Protein AF-A0A941QPV0-F1 (afdb_monomer)

Radius of gyration: 14.88 Å; Cα contacts (8 Å, |Δi|>4): 52; chains: 1; bounding box: 22×29×46 Å

Solvent-accessible surface area (backbone atoms only — not comparable to full-atom values): 4321 Å² total; per-residue (Å²): 87,84,38,76,45,82,42,52,45,65,62,48,36,73,73,71,32,67,94,51,91,62,78,83,68,63,62,66,63,50,49,48,68,75,38,71,79,45,47,75,77,46,79,46,79,47,66,83,87,76,80,76,54,92,91,50,93,67,87,78,80,77,87,125

Foldseek 3Di:
DEDEAEEEPVCCCVVPVPPHPPPPDDPVVVVCVVCVVYDYPYYDYDYDDDDDDPVDPDDPPDPD

Sequence (64 aa):
MRTYVYIDDFTLYYGALKGTDYKWLDLSALMSNLLPRNNIIRVELFTARIKPRPSCSRRITVLD

Mean predicted aligned error: 7.59 Å

Nearest PDB structures (foldseek):
  7yla-assembly1_6  TM=4.775E-01  e=2.537E+00  Escherichia coli
  4kiw-assembly2_Q  TM=4.373E-01  e=6.697E+00  Mycobacterium tuberculosis

pLDDT: mean 84.45, std 14.82, range [43.88, 97.56]

Structure (mmCIF, N/CA/C/O backbone):
data_AF-A0A941QPV0-F1
#
_entry.id   AF-A0A941QPV0-F1
#
loop_
_atom_site.group_PDB
_atom_site.id
_atom_site.type_symbol
_atom_site.label_atom_id
_atom_site.label_alt_id
_atom_site.label_comp_id
_atom_site.label_asym_id
_atom_site.label_entity_id
_atom_site.label_seq_id
_atom_site.pdbx_PDB_ins_code
_atom_site.Cartn_x
_atom_site.Cartn_y
_atom_site.Cartn_z
_atom_site.occupancy
_atom_site.B_iso_or_equiv
_atom_site.auth_seq_id
_atom_site.auth_comp_id
_atom_site.auth_asym_id
_atom_site.auth_atom_id
_atom_site.pdbx_PDB_model_num
ATOM 1 N N . MET A 1 1 ? -5.203 3.603 18.110 1.00 92.19 1 MET A N 1
ATOM 2 C CA . MET A 1 1 ? -3.915 4.270 17.789 1.00 92.19 1 MET A CA 1
ATOM 3 C C . MET A 1 1 ? -4.060 5.006 16.463 1.00 92.19 1 MET A C 1
ATOM 5 O O . MET A 1 1 ? -4.673 4.436 15.568 1.00 92.19 1 MET A O 1
ATOM 9 N N . ARG A 1 2 ? -3.570 6.248 16.336 1.00 96.62 2 ARG A N 1
ATOM 10 C CA . ARG A 1 2 ? -3.564 6.971 15.048 1.00 96.62 2 ARG A CA 1
ATOM 11 C C . ARG A 1 2 ? -2.475 6.385 14.149 1.00 96.62 2 ARG A C 1
ATOM 13 O O . ARG A 1 2 ? -1.373 6.145 14.635 1.00 96.62 2 ARG A O 1
ATOM 20 N N . THR A 1 3 ? -2.769 6.135 12.877 1.00 97.12 3 THR A N 1
ATOM 21 C CA . THR A 1 3 ? -1.846 5.425 11.977 1.00 97.12 3 THR A CA 1
ATOM 22 C C . THR A 1 3 ? -1.800 6.067 10.599 1.00 97.12 3 THR A C 1
ATOM 24 O O . THR A 1 3 ? -2.834 6.408 10.029 1.00 97.12 3 THR A O 1
ATOM 27 N N . TYR A 1 4 ? -0.585 6.216 10.082 1.00 96.94 4 TYR A N 1
ATOM 28 C CA . TYR A 1 4 ? -0.294 6.617 8.712 1.00 96.94 4 TYR A CA 1
ATOM 29 C C . TYR A 1 4 ? 0.235 5.384 7.991 1.00 96.94 4 TYR A C 1
ATOM 31 O O . TYR A 1 4 ? 1.087 4.679 8.535 1.00 96.94 4 TYR A O 1
ATOM 39 N N . VAL A 1 5 ? -0.301 5.101 6.810 1.00 95.75 5 VAL A N 1
ATOM 40 C CA . VAL A 1 5 ? 0.062 3.922 6.028 1.00 95.75 5 VAL A CA 1
ATOM 41 C C . VAL A 1 5 ? 0.814 4.371 4.784 1.00 95.75 5 VAL A C 1
ATOM 43 O O . VAL A 1 5 ? 0.285 5.138 3.983 1.00 95.75 5 VAL A O 1
ATOM 46 N N . TYR A 1 6 ? 2.033 3.865 4.636 1.00 94.88 6 TYR A N 1
ATOM 47 C CA . TYR A 1 6 ? 2.912 4.099 3.495 1.00 94.88 6 TYR A CA 1
ATOM 48 C C . TYR A 1 6 ? 3.025 2.790 2.716 1.00 94.88 6 TYR A C 1
ATOM 50 O O . TYR A 1 6 ? 3.381 1.763 3.296 1.00 94.88 6 TYR A O 1
ATOM 58 N N . ILE A 1 7 ? 2.683 2.809 1.429 1.00 93.12 7 ILE A N 1
ATOM 59 C CA . ILE A 1 7 ? 2.614 1.607 0.591 1.00 93.12 7 ILE A CA 1
ATOM 60 C C . ILE A 1 7 ? 3.561 1.772 -0.591 1.00 93.12 7 ILE A C 1
ATOM 62 O O . ILE A 1 7 ? 3.442 2.738 -1.336 1.00 93.12 7 ILE A O 1
ATOM 66 N N . ASP A 1 8 ? 4.460 0.812 -0.787 1.00 91.69 8 ASP A N 1
ATOM 67 C CA . ASP A 1 8 ? 5.273 0.713 -2.001 1.00 91.69 8 ASP A CA 1
ATOM 68 C C . ASP A 1 8 ? 4.512 -0.075 -3.081 1.00 91.69 8 ASP A C 1
ATOM 70 O O . ASP A 1 8 ? 4.152 -1.238 -2.869 1.00 91.69 8 ASP A O 1
ATOM 74 N N . ASP A 1 9 ? 4.260 0.564 -4.229 1.00 89.38 9 ASP A N 1
ATOM 75 C CA . ASP A 1 9 ? 3.533 -0.007 -5.376 1.00 89.38 9 ASP A CA 1
ATOM 76 C C . ASP A 1 9 ? 4.166 -1.323 -5.828 1.00 89.38 9 ASP A C 1
ATOM 78 O O . ASP A 1 9 ? 3.486 -2.345 -5.900 1.00 89.38 9 ASP A O 1
ATOM 82 N N . PHE A 1 10 ? 5.480 -1.341 -6.064 1.00 89.44 10 PHE A N 1
ATOM 83 C CA . PHE A 1 10 ? 6.133 -2.532 -6.599 1.00 89.44 10 PHE A CA 1
ATOM 84 C C . PHE A 1 10 ? 6.050 -3.708 -5.635 1.00 89.44 10 PHE A C 1
ATOM 86 O O . PHE A 1 10 ? 5.747 -4.825 -6.056 1.00 89.44 10 PHE A O 1
ATOM 93 N N . THR A 1 11 ? 6.274 -3.470 -4.347 1.00 91.38 11 THR A N 1
ATOM 94 C CA . THR A 1 11 ? 6.169 -4.504 -3.318 1.00 91.38 11 THR A CA 1
ATOM 95 C C . THR A 1 11 ? 4.747 -5.056 -3.248 1.00 91.38 11 THR A C 1
ATOM 97 O O . THR A 1 11 ? 4.567 -6.275 -3.239 1.00 91.38 11 THR A O 1
ATOM 100 N N . LEU A 1 12 ? 3.730 -4.189 -3.274 1.00 91.44 12 LEU A N 1
ATOM 101 C CA . LEU A 1 12 ? 2.330 -4.610 -3.303 1.00 91.44 12 LEU A CA 1
ATOM 102 C C . LEU A 1 12 ? 2.002 -5.391 -4.584 1.00 91.44 12 LEU A C 1
ATOM 104 O O . LEU A 1 12 ? 1.379 -6.455 -4.530 1.00 91.44 12 LEU A O 1
ATOM 108 N N . TYR A 1 13 ? 2.441 -4.889 -5.737 1.00 91.31 13 TYR A N 1
ATOM 109 C CA . TYR A 1 13 ? 2.168 -5.497 -7.026 1.00 91.31 13 TYR A CA 1
ATOM 110 C C . TYR A 1 13 ? 2.787 -6.887 -7.116 1.00 91.31 13 TYR A C 1
ATOM 112 O O . TYR A 1 13 ? 2.079 -7.858 -7.366 1.00 91.31 13 TYR A O 1
ATOM 120 N N . TYR A 1 14 ? 4.091 -7.015 -6.875 1.00 92.19 14 TYR A N 1
ATOM 121 C CA . TYR A 1 14 ? 4.776 -8.301 -6.971 1.00 92.19 14 TYR A CA 1
ATOM 122 C C . TYR A 1 14 ? 4.395 -9.269 -5.848 1.00 92.19 14 TYR A C 1
ATOM 124 O O . TYR A 1 14 ? 4.414 -10.475 -6.086 1.00 92.19 14 TYR A O 1
ATOM 132 N N . GLY A 1 15 ? 4.046 -8.766 -4.660 1.00 92.00 15 GLY A N 1
ATOM 133 C CA . GLY A 1 15 ? 3.693 -9.590 -3.506 1.00 92.00 15 GLY A CA 1
ATOM 134 C C . GLY A 1 15 ? 2.249 -10.096 -3.496 1.00 92.00 15 GLY A C 1
ATOM 135 O O . GLY A 1 15 ? 2.008 -11.186 -2.986 1.00 92.00 15 GLY A O 1
ATOM 136 N N . ALA A 1 16 ? 1.295 -9.334 -4.044 1.00 90.31 16 ALA A N 1
ATOM 137 C CA . ALA A 1 16 ? -0.131 -9.648 -3.899 1.00 90.31 16 ALA A CA 1
ATOM 138 C C . ALA A 1 16 ? -0.970 -9.510 -5.179 1.00 90.31 16 ALA A C 1
ATOM 140 O O . ALA A 1 16 ? -1.954 -10.231 -5.325 1.00 90.31 16 ALA A O 1
ATOM 141 N N . LEU A 1 17 ? -0.626 -8.604 -6.102 1.00 91.56 17 LEU A N 1
ATOM 142 C CA . LEU A 1 17 ? -1.493 -8.310 -7.258 1.00 91.56 17 LEU A CA 1
ATOM 143 C C . LEU A 1 17 ? -1.073 -9.033 -8.543 1.00 91.56 17 LEU A C 1
ATOM 145 O O . LEU A 1 17 ? -1.905 -9.288 -9.418 1.00 91.56 17 LEU A O 1
ATOM 149 N N . LYS A 1 18 ? 0.212 -9.361 -8.693 1.00 93.25 18 LYS A N 1
ATOM 150 C CA . LYS A 1 18 ? 0.770 -9.946 -9.912 1.00 93.25 18 LYS A CA 1
ATOM 151 C C . LYS A 1 18 ? 0.140 -11.309 -10.188 1.00 93.25 18 LYS A C 1
ATOM 153 O O . LYS A 1 18 ? 0.253 -12.232 -9.392 1.00 93.25 18 LYS A O 1
ATOM 158 N N . GLY A 1 19 ? -0.462 -11.439 -11.369 1.00 92.19 19 GLY A N 1
ATOM 159 C CA . GLY A 1 19 ? -1.138 -12.666 -11.801 1.00 92.19 19 GLY A CA 1
ATOM 160 C C . GLY A 1 19 ? -2.589 -12.776 -11.332 1.00 92.19 19 GLY A C 1
ATOM 161 O O . GLY A 1 19 ? -3.238 -13.769 -11.639 1.00 92.19 19 GLY A O 1
ATOM 162 N N . THR A 1 20 ? -3.104 -11.761 -10.637 1.00 91.00 20 THR A N 1
ATOM 163 C CA . THR A 1 20 ? -4.523 -11.650 -10.294 1.00 91.00 20 THR A CA 1
ATOM 164 C C . THR A 1 20 ? -5.239 -10.700 -11.254 1.00 91.00 20 THR A C 1
ATOM 166 O O . THR A 1 20 ? -4.629 -9.790 -11.829 1.00 91.00 20 THR A O 1
ATOM 169 N N . ASP A 1 21 ? -6.553 -10.868 -11.383 1.00 88.88 21 ASP A N 1
ATOM 170 C CA . ASP A 1 21 ? -7.399 -9.928 -12.126 1.00 88.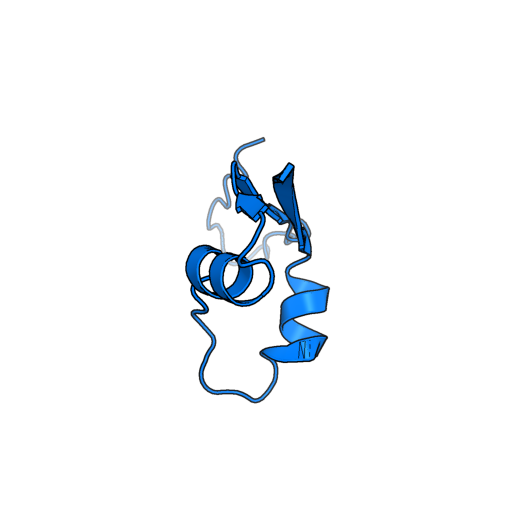88 21 ASP A CA 1
ATOM 171 C C . ASP A 1 21 ? -7.729 -8.659 -11.313 1.00 88.88 21 ASP A C 1
ATOM 173 O O . ASP A 1 21 ? -8.231 -7.670 -11.851 1.0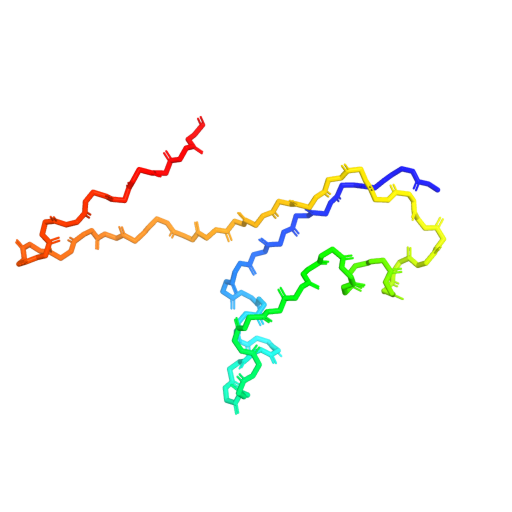0 88.88 21 ASP A O 1
ATOM 177 N N . TYR A 1 22 ? -7.379 -8.635 -10.023 1.00 80.00 22 TYR A N 1
ATOM 178 C CA . TYR A 1 22 ? -7.697 -7.562 -9.080 1.00 80.00 22 TYR A CA 1
ATOM 179 C C . TYR A 1 22 ? -6.651 -6.440 -9.101 1.00 80.00 22 TYR A C 1
ATOM 181 O O . TYR A 1 22 ? -5.981 -6.161 -8.112 1.00 80.00 22 TYR A O 1
ATOM 189 N N . LYS A 1 23 ? -6.501 -5.767 -10.246 1.00 77.50 23 LYS A N 1
ATOM 190 C CA . LYS A 1 23 ? -5.506 -4.686 -10.420 1.00 77.50 23 LYS A CA 1
ATOM 191 C C . LYS A 1 23 ? -5.892 -3.372 -9.737 1.00 77.50 23 LYS A C 1
ATOM 193 O O . LYS A 1 23 ? -5.029 -2.540 -9.480 1.00 77.50 23 LYS A O 1
ATOM 198 N N . TRP A 1 24 ? -7.180 -3.191 -9.453 1.00 82.88 24 TRP A N 1
ATOM 199 C CA . TRP A 1 24 ? -7.731 -2.004 -8.806 1.00 82.88 24 TRP A CA 1
ATOM 200 C C . TRP A 1 24 ? -8.162 -2.371 -7.388 1.00 82.88 24 TRP A C 1
ATOM 202 O O . TRP A 1 24 ? -9.303 -2.760 -7.151 1.00 82.88 24 TRP A O 1
ATOM 212 N N . LEU A 1 25 ? -7.206 -2.319 -6.464 1.00 87.81 25 LEU A N 1
ATOM 213 C CA . LEU A 1 25 ? -7.399 -2.644 -5.056 1.00 87.81 25 LEU A CA 1
ATOM 214 C C . LEU A 1 25 ? -7.745 -1.377 -4.261 1.00 87.81 25 LEU A C 1
ATOM 216 O O . LEU A 1 25 ? -7.013 -0.389 -4.320 1.00 87.81 25 LEU A O 1
ATOM 220 N N . ASP A 1 26 ? -8.821 -1.419 -3.476 1.00 91.12 26 ASP A N 1
ATOM 221 C CA . ASP A 1 26 ? -9.121 -0.367 -2.502 1.00 91.12 26 ASP A CA 1
ATOM 222 C C . ASP A 1 26 ? -8.207 -0.513 -1.276 1.00 91.12 26 ASP A C 1
ATOM 224 O O . ASP A 1 26 ? -8.417 -1.350 -0.392 1.00 91.12 26 ASP A O 1
ATOM 228 N N . LEU A 1 27 ? -7.161 0.309 -1.240 1.00 90.81 27 LEU A N 1
ATOM 229 C CA . LEU A 1 27 ? -6.156 0.285 -0.181 1.00 90.81 27 LEU A CA 1
ATOM 230 C C . LEU A 1 27 ? -6.703 0.787 1.152 1.00 90.81 27 LEU A C 1
ATOM 232 O O . LEU A 1 27 ? -6.272 0.307 2.196 1.00 90.81 27 LEU A O 1
ATOM 236 N N . SER A 1 28 ? -7.663 1.711 1.142 1.00 91.75 28 SER A N 1
ATOM 237 C CA . SER A 1 28 ? -8.279 2.191 2.378 1.00 91.75 28 SER A CA 1
ATOM 238 C C . SER A 1 28 ? -9.071 1.066 3.033 1.00 91.75 28 SER A C 1
ATOM 240 O O . SER A 1 28 ? -8.856 0.768 4.208 1.00 91.75 28 SER A O 1
ATOM 242 N N . ALA A 1 29 ? -9.910 0.377 2.254 1.00 93.56 29 ALA A N 1
ATOM 243 C CA . ALA A 1 29 ? -10.682 -0.759 2.744 1.00 93.56 29 ALA A CA 1
ATOM 244 C C . ALA A 1 29 ? -9.778 -1.914 3.204 1.00 93.56 29 ALA A C 1
ATOM 246 O O . ALA A 1 29 ? -9.995 -2.475 4.280 1.00 93.56 29 ALA A O 1
ATOM 247 N N . LEU A 1 30 ? -8.726 -2.238 2.438 1.00 92.94 30 LEU A N 1
ATOM 248 C CA . LEU A 1 30 ? -7.750 -3.255 2.836 1.00 92.94 30 LEU A CA 1
ATOM 249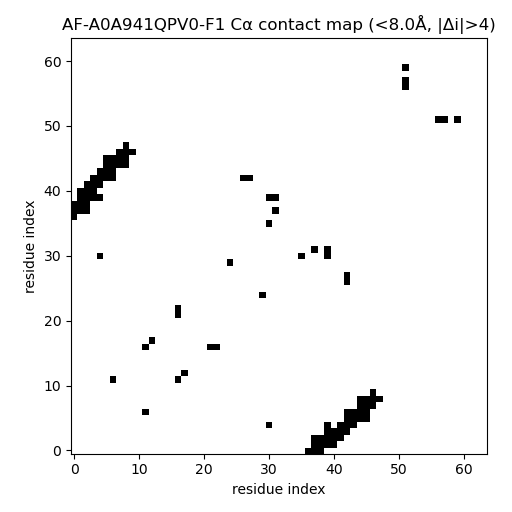 C C . LEU A 1 30 ? -7.120 -2.922 4.192 1.00 92.94 30 LEU A C 1
ATOM 251 O O . LEU A 1 30 ? -7.086 -3.772 5.079 1.00 92.94 30 LEU A O 1
ATOM 255 N N . MET A 1 31 ? -6.628 -1.696 4.366 1.00 95.00 31 MET A N 1
ATOM 256 C CA . MET A 1 31 ? -5.909 -1.325 5.583 1.00 95.00 31 MET A CA 1
ATOM 257 C C . MET A 1 31 ? -6.846 -1.221 6.787 1.00 95.00 31 MET A C 1
ATOM 259 O O . MET A 1 31 ? -6.458 -1.623 7.882 1.00 95.00 31 MET A O 1
ATOM 263 N N . SER A 1 32 ? -8.090 -0.768 6.602 1.00 94.69 32 SER A N 1
ATOM 264 C CA . SER A 1 32 ? -9.114 -0.804 7.655 1.00 94.69 32 SER A CA 1
ATOM 265 C C . SER A 1 32 ? -9.449 -2.230 8.097 1.00 94.69 32 SER A C 1
ATOM 267 O O . SER A 1 32 ? -9.617 -2.467 9.291 1.00 94.69 32 SER A O 1
ATOM 269 N N . ASN A 1 33 ? -9.486 -3.186 7.164 1.00 95.56 33 ASN A N 1
ATOM 270 C CA . ASN A 1 33 ? -9.694 -4.599 7.485 1.00 95.56 33 ASN A CA 1
ATOM 271 C C . ASN A 1 33 ? -8.470 -5.232 8.161 1.00 95.56 33 ASN A C 1
ATOM 273 O O . ASN A 1 33 ? -8.621 -6.043 9.073 1.00 95.56 33 ASN A O 1
ATOM 277 N N . LEU A 1 34 ? -7.259 -4.861 7.736 1.00 94.81 34 LEU A N 1
ATOM 278 C CA . LEU A 1 34 ? -6.012 -5.398 8.280 1.00 94.81 34 LEU A CA 1
ATOM 279 C C . LEU A 1 34 ? -5.689 -4.837 9.674 1.00 94.81 34 LEU A C 1
ATOM 281 O O . LEU A 1 34 ? -5.146 -5.543 10.522 1.00 94.81 34 LEU A O 1
ATOM 285 N N . LEU A 1 35 ? -6.032 -3.571 9.921 1.00 96.00 35 LEU A N 1
ATOM 286 C CA . LEU A 1 35 ? -5.741 -2.841 11.156 1.00 96.00 35 LEU A CA 1
ATOM 287 C C . LEU A 1 35 ? -7.034 -2.321 11.817 1.00 96.00 35 LEU A C 1
ATOM 289 O O . LEU A 1 35 ? -7.180 -1.115 12.029 1.00 96.00 35 LEU A O 1
ATOM 293 N N . PRO A 1 36 ? -7.972 -3.201 12.216 1.00 96.06 36 PRO A N 1
ATOM 294 C CA . PRO A 1 36 ? -9.326 -2.805 12.621 1.00 96.06 36 PRO A CA 1
ATOM 295 C C . PRO A 1 36 ? -9.383 -1.993 13.923 1.00 96.06 36 PRO A C 1
ATOM 297 O O . PRO A 1 36 ? -10.385 -1.351 14.225 1.00 96.06 36 PRO A O 1
ATOM 300 N N . ARG A 1 37 ? -8.313 -2.016 14.727 1.00 97.56 37 ARG A N 1
ATOM 301 C CA . ARG A 1 37 ? -8.201 -1.248 15.982 1.00 97.56 37 ARG A CA 1
ATOM 302 C C . ARG A 1 37 ? -7.485 0.093 15.797 1.00 97.56 37 ARG A C 1
ATOM 304 O O . ARG A 1 37 ? -7.304 0.851 16.758 1.00 97.56 37 ARG A O 1
ATOM 311 N N . ASN A 1 38 ? -7.034 0.384 14.582 1.00 96.69 38 ASN A N 1
ATOM 312 C CA . ASN A 1 38 ? -6.281 1.582 14.268 1.00 96.69 38 ASN A CA 1
ATOM 313 C C . ASN A 1 38 ? -7.200 2.608 13.614 1.00 96.69 38 ASN A C 1
ATOM 315 O O . ASN A 1 38 ? -8.070 2.291 12.811 1.00 96.69 38 ASN A O 1
ATOM 319 N N . ASN A 1 39 ? -6.977 3.872 13.953 1.00 96.44 39 ASN A N 1
ATOM 320 C CA . ASN A 1 39 ? -7.606 4.982 13.266 1.00 96.44 39 ASN A CA 1
ATOM 321 C C . ASN A 1 39 ? -6.656 5.426 12.153 1.00 96.44 39 ASN A C 1
ATOM 323 O O . ASN A 1 39 ? -5.650 6.092 12.416 1.00 96.44 39 ASN A O 1
ATOM 327 N N . ILE A 1 40 ? -6.936 4.973 10.931 1.00 96.50 40 ILE A N 1
ATOM 328 C CA . ILE A 1 40 ? -6.133 5.301 9.754 1.00 96.50 40 ILE A CA 1
ATOM 329 C C . ILE A 1 40 ? -6.405 6.752 9.375 1.00 96.50 40 ILE A C 1
ATOM 331 O O . ILE A 1 40 ? -7.527 7.123 9.049 1.00 96.50 40 ILE A O 1
ATOM 335 N N . ILE A 1 41 ? -5.362 7.571 9.458 1.00 97.19 41 ILE A N 1
ATOM 336 C CA . ILE A 1 41 ? -5.422 9.005 9.172 1.00 97.19 41 ILE A CA 1
ATOM 337 C C . ILE A 1 41 ? -5.143 9.267 7.696 1.00 97.19 41 ILE A C 1
ATOM 339 O O . ILE A 1 41 ? -5.725 10.171 7.102 1.00 97.19 41 ILE A O 1
ATOM 343 N N . ARG A 1 42 ? -4.216 8.499 7.116 1.00 95.31 42 ARG A N 1
ATOM 344 C CA . ARG A 1 42 ? -3.789 8.662 5.733 1.00 95.31 42 ARG A CA 1
ATOM 345 C C . ARG A 1 42 ? -3.238 7.356 5.173 1.00 95.31 42 ARG A C 1
ATOM 347 O O . ARG A 1 42 ? -2.580 6.608 5.896 1.00 95.31 42 ARG A O 1
ATOM 354 N N . VAL A 1 43 ? -3.488 7.138 3.887 1.00 94.88 43 VAL A N 1
ATOM 355 C CA . VAL A 1 43 ? -2.861 6.100 3.069 1.00 94.88 43 VAL A CA 1
ATOM 356 C C . VAL A 1 43 ? -2.157 6.801 1.911 1.00 94.88 43 VAL A C 1
ATOM 358 O O . VAL A 1 43 ? -2.802 7.520 1.151 1.00 94.88 43 VAL A O 1
ATOM 361 N N . GLU A 1 44 ? -0.844 6.633 1.804 1.00 93.25 44 GLU A N 1
ATOM 362 C CA . GLU A 1 44 ? -0.023 7.207 0.735 1.00 93.25 44 GLU A CA 1
ATOM 363 C C . GLU A 1 44 ? 0.648 6.080 -0.056 1.00 93.25 44 GLU A C 1
ATOM 365 O O . GLU A 1 44 ? 1.299 5.202 0.517 1.00 93.25 44 GLU A O 1
ATOM 370 N N . LEU A 1 45 ? 0.464 6.100 -1.379 1.00 89.56 45 LEU A N 1
ATOM 371 C CA . LEU A 1 45 ? 1.084 5.157 -2.303 1.00 89.56 45 LEU A CA 1
ATOM 372 C C . LEU A 1 45 ? 2.338 5.788 -2.915 1.00 89.56 45 LEU A C 1
ATOM 374 O O . LEU A 1 45 ? 2.275 6.870 -3.497 1.00 89.56 45 LEU A O 1
ATOM 378 N N . PHE A 1 46 ? 3.454 5.077 -2.834 1.00 89.00 46 PHE A N 1
ATOM 379 C CA . PHE A 1 46 ? 4.732 5.465 -3.404 1.00 89.00 46 PHE A CA 1
ATOM 380 C C . PHE A 1 46 ? 5.042 4.539 -4.572 1.00 89.00 46 PHE A C 1
ATOM 382 O O . PHE A 1 46 ? 5.166 3.327 -4.416 1.00 89.00 46 PHE A O 1
ATOM 389 N N . THR A 1 47 ? 5.162 5.129 -5.757 1.00 84.81 47 THR A N 1
ATOM 390 C CA . THR A 1 47 ? 5.613 4.446 -6.971 1.00 84.81 47 THR A CA 1
ATOM 391 C C . THR A 1 47 ? 6.951 5.029 -7.399 1.00 84.81 47 THR A C 1
ATOM 393 O O . THR A 1 47 ? 7.200 6.227 -7.233 1.00 84.81 47 THR A O 1
ATOM 396 N N . ALA A 1 48 ? 7.818 4.212 -8.003 1.00 79.69 48 ALA A N 1
ATOM 397 C CA . ALA A 1 48 ? 9.022 4.762 -8.614 1.00 79.69 48 ALA A CA 1
ATOM 398 C C . ALA A 1 48 ? 8.653 5.699 -9.772 1.00 79.69 48 ALA A C 1
ATOM 400 O O . ALA A 1 48 ? 7.671 5.497 -10.495 1.00 79.69 48 ALA A O 1
ATOM 401 N N . ARG A 1 49 ? 9.486 6.722 -9.977 1.00 77.38 49 ARG A N 1
ATOM 402 C CA . ARG A 1 49 ? 9.357 7.642 -11.109 1.00 77.38 49 ARG A CA 1
ATOM 403 C C . ARG A 1 49 ? 9.593 6.876 -12.412 1.00 77.38 49 ARG A C 1
ATOM 405 O O . ARG A 1 49 ? 10.696 6.397 -12.674 1.00 77.38 49 ARG A O 1
ATOM 412 N N . ILE A 1 50 ? 8.562 6.776 -13.245 1.00 75.38 50 ILE A N 1
ATOM 413 C CA . ILE A 1 50 ? 8.667 6.143 -14.561 1.00 75.38 50 ILE A CA 1
ATOM 414 C C . ILE A 1 50 ? 9.336 7.135 -15.517 1.00 75.38 50 ILE A C 1
ATOM 416 O O . ILE A 1 50 ? 8.843 8.246 -15.714 1.00 75.38 50 ILE A O 1
ATOM 420 N N . LYS A 1 51 ? 10.458 6.740 -16.135 1.00 75.06 51 LYS A N 1
ATOM 421 C CA . LYS A 1 51 ? 11.073 7.542 -17.201 1.00 75.06 51 LYS A CA 1
ATOM 422 C C . LYS A 1 51 ? 10.127 7.572 -18.410 1.00 75.06 51 LYS A C 1
ATOM 424 O O . LYS A 1 51 ? 9.758 6.500 -18.899 1.00 75.06 51 LYS A O 1
ATOM 429 N N . PRO A 1 52 ? 9.743 8.756 -18.917 1.00 73.44 52 PRO A N 1
ATOM 430 C CA . PRO A 1 52 ? 8.901 8.839 -20.101 1.00 73.44 52 PRO A CA 1
ATOM 431 C C . PRO A 1 52 ? 9.626 8.215 -21.299 1.00 73.44 52 PRO A C 1
ATOM 433 O O . PRO A 1 52 ? 10.825 8.422 -21.495 1.00 73.44 52 PRO A O 1
ATOM 436 N N . ARG A 1 53 ? 8.905 7.431 -22.109 1.00 75.00 53 ARG A N 1
ATOM 437 C CA . ARG A 1 53 ? 9.449 6.923 -23.375 1.00 75.00 53 ARG A CA 1
ATOM 438 C C . ARG A 1 53 ? 9.467 8.060 -24.401 1.00 75.00 53 ARG A C 1
ATOM 440 O O . ARG A 1 53 ? 8.454 8.746 -24.526 1.00 75.00 53 ARG A O 1
ATOM 447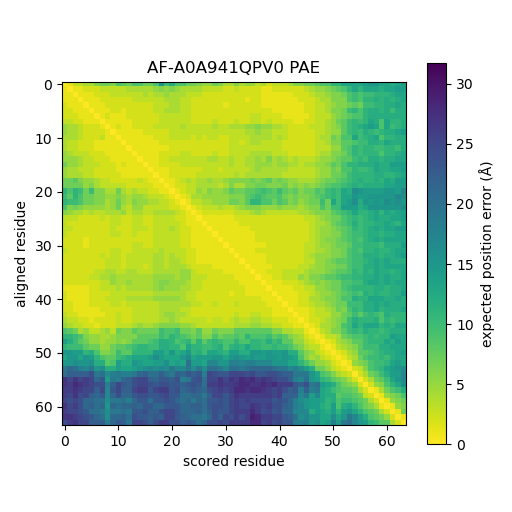 N N . PRO A 1 54 ? 10.548 8.226 -25.184 1.00 71.50 54 PRO A N 1
ATOM 448 C CA . PRO A 1 54 ? 10.696 9.349 -26.114 1.00 71.50 54 PRO A CA 1
ATOM 449 C C . PRO A 1 54 ? 9.598 9.423 -27.190 1.00 71.50 54 PRO A C 1
ATOM 451 O O . PRO A 1 54 ? 9.313 10.503 -27.690 1.00 71.50 54 PRO A O 1
ATOM 454 N N . SER A 1 55 ? 8.933 8.309 -27.512 1.00 73.38 55 SER A N 1
ATOM 455 C CA . SER A 1 55 ? 7.815 8.266 -28.466 1.00 73.38 55 SER A CA 1
ATOM 456 C C . SER A 1 55 ? 6.442 8.580 -27.858 1.00 73.38 55 SER A C 1
ATOM 458 O O . SER A 1 55 ? 5.471 8.736 -28.595 1.00 73.38 55 SER A O 1
ATOM 460 N N . CYS A 1 56 ? 6.323 8.660 -26.529 1.00 53.47 56 CYS A N 1
ATOM 461 C CA . CYS A 1 56 ? 5.054 8.867 -25.839 1.00 53.47 56 CYS A CA 1
ATOM 462 C C . CYS A 1 56 ? 5.147 10.114 -24.957 1.00 53.47 56 CYS A C 1
ATOM 464 O O . CYS A 1 56 ? 5.452 10.043 -23.767 1.00 53.47 56 CYS A O 1
ATOM 466 N N . SER A 1 57 ? 4.875 11.277 -25.551 1.00 58.00 57 SER A N 1
ATOM 467 C CA . SER A 1 57 ? 4.769 12.546 -24.827 1.00 58.00 57 SER A CA 1
ATOM 468 C C . SER A 1 57 ? 3.458 12.597 -24.032 1.00 58.00 57 SER A C 1
ATOM 470 O O . SER A 1 57 ? 2.526 13.313 -24.390 1.00 58.00 57 SER A O 1
ATOM 472 N N . ARG A 1 58 ? 3.352 11.814 -22.954 1.00 57.88 58 ARG A N 1
ATOM 473 C CA . ARG A 1 58 ? 2.278 11.954 -21.963 1.00 57.88 58 ARG A CA 1
ATOM 474 C C . ARG A 1 58 ? 2.914 12.494 -20.683 1.00 57.88 58 ARG A C 1
ATOM 476 O O . ARG A 1 58 ? 3.729 11.813 -20.067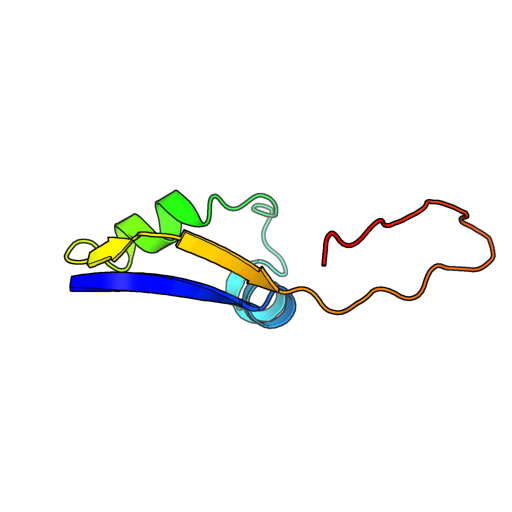 1.00 57.88 58 ARG A O 1
ATOM 483 N N . ARG A 1 59 ? 2.610 13.750 -20.328 1.00 48.38 59 ARG A N 1
ATOM 484 C CA . ARG A 1 59 ? 3.097 14.380 -19.090 1.00 48.38 59 ARG A CA 1
ATOM 485 C C . ARG A 1 59 ? 2.575 13.575 -17.902 1.00 48.38 59 ARG A C 1
ATOM 487 O O . ARG A 1 59 ? 1.375 13.572 -17.650 1.00 48.38 59 ARG A O 1
ATOM 494 N N . ILE A 1 60 ? 3.471 12.896 -17.195 1.0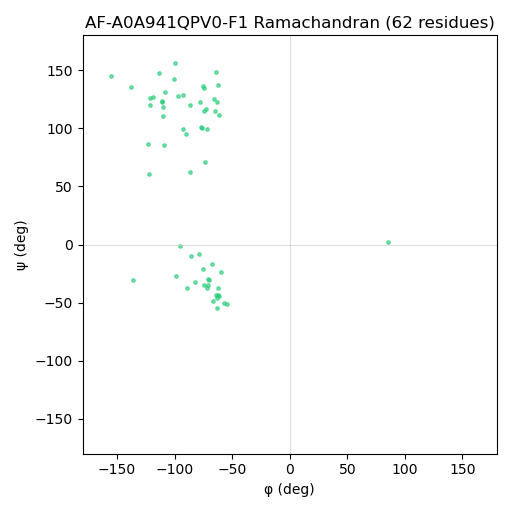0 59.09 60 ILE A N 1
ATOM 495 C CA . ILE A 1 60 ? 3.189 12.355 -15.868 1.00 59.09 60 ILE A CA 1
ATOM 496 C C . ILE A 1 60 ? 3.576 13.467 -14.898 1.00 59.09 60 ILE A C 1
ATOM 498 O 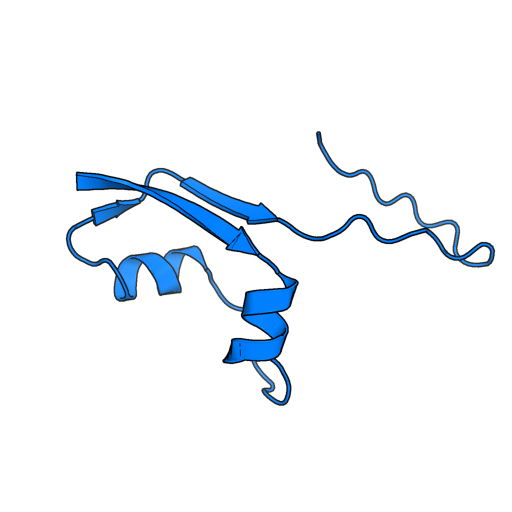O . ILE A 1 60 ? 4.754 13.646 -14.596 1.00 59.09 60 ILE A O 1
ATOM 502 N N . THR A 1 61 ? 2.606 14.279 -14.484 1.00 47.97 61 THR A N 1
ATOM 503 C CA . THR A 1 61 ? 2.823 15.230 -13.392 1.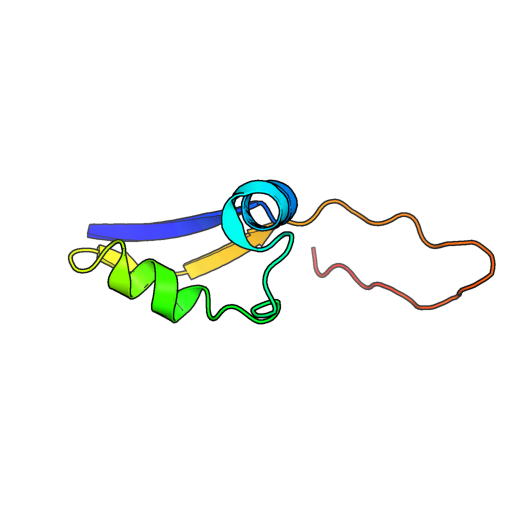00 47.97 61 THR A CA 1
ATOM 504 C C . THR A 1 61 ? 2.772 14.427 -12.100 1.00 47.97 61 THR A C 1
ATOM 506 O O . THR A 1 61 ? 1.697 14.031 -11.659 1.00 47.97 61 THR A O 1
ATOM 509 N N . VAL A 1 62 ? 3.937 14.119 -11.538 1.00 52.94 62 VAL A N 1
ATOM 510 C CA . VAL A 1 62 ? 4.023 13.636 -10.158 1.00 52.94 62 VAL A CA 1
ATOM 511 C C . VAL A 1 62 ? 3.795 14.877 -9.295 1.00 52.94 62 VAL A C 1
ATOM 513 O O . VAL A 1 62 ? 4.539 15.846 -9.430 1.00 52.94 62 VAL A O 1
ATOM 516 N N . LEU A 1 63 ? 2.698 14.910 -8.537 1.00 47.81 63 LEU A N 1
ATOM 517 C CA . LEU A 1 63 ? 2.469 15.957 -7.544 1.00 47.81 63 LEU A CA 1
ATOM 518 C C . LEU A 1 63 ? 3.452 15.680 -6.399 1.00 47.81 63 LEU A C 1
ATOM 520 O O . LEU A 1 63 ? 3.231 14.743 -5.634 1.00 47.81 63 LEU A O 1
ATOM 524 N N . ASP A 1 64 ? 4.567 16.414 -6.389 1.00 43.88 64 ASP A N 1
ATOM 525 C CA . ASP A 1 64 ? 5.493 16.505 -5.251 1.00 43.88 64 ASP A CA 1
ATOM 526 C C . ASP A 1 64 ? 4.896 17.430 -4.168 1.00 43.88 64 ASP A C 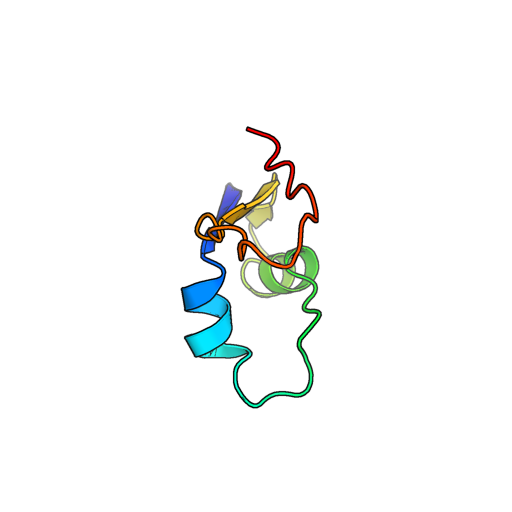1
ATOM 528 O O . ASP A 1 64 ? 4.242 18.438 -4.538 1.00 43.88 64 ASP A O 1
#

Secondary structure (DSSP, 8-state):
-EEEEEEEHHHHIIIIITTSS--S--HHHHHHHHSTTSEEEEEEEE---PPPPTT---------

=== Feature glossary ===
Legend for the data blocks above and below:

— What the protein is —

The amino-acid sequence is the protein's primary structure: the linear order of residues from the N-terminus to the C-terminus, written in one-letter code. Everything else here — the 3D coordinates, the secondary structure, the domain annotations — is ultimately a consequence of this string.

Functional annotations link the protein to curated databases. InterPro entries identify conserved domains and families by matching the sequence against member-database signatures (Pfam, PROSITE, CDD, …). Gene Ontology (GO) terms describe molecular function, biological process, and cellular component in a controlled vocabulary. CATH places the structure in a hierarchical fold classification (Class/Architecture/Topology/Homologous-superfamily). The organism is the source species.

— Where its atoms are —

Atomic coordinates in PDBx/mmCIF format — the same representation the Protein Data Bank distributes. Each line of the _atom_site loop places one backbone atom in Cartesian space (units: ångströms, origin: arbitrary).

The six renders are orthographic views along the three Cartesian axes in both directions. Representation (cartoon, sticks, or surface) and color scheme (sequence-rainbow or by-chain) vary across proteins so the training set covers all the common visualization conventions.

— Local backbone conformation —

Eight-state secondary structure (DSSP): H is the canonical α-helix, G the tighter 3₁₀-helix, I the wider π-helix; E/B are β-structure, T and S are turns and bends, and '-' is everything else. DSSP derives these from the pattern of main-chain N–H···O=C hydrogen bonds, not from the sequence.

Three-state secondary structure (P-SEA) collapses the eight DSSP classes into helix (a), strand (b), and coil (c). P-SEA assigns these from Cα geometry alone — distances and angles — without requiring backbone oxygens, so it works on any Cα trace.

φ (phi) and ψ (psi) are the two rotatable backbone dihedrals per residue: φ is the C(i-1)–N–Cα–C torsion, ψ is the N–Cα–C–N(i+1) torsion, both in degrees on (−180°, 180°]. α-helical residues cluster near (−60°, −45°); β-strand residues near (−120°, +130°). A Ramachandran plot is simply a scatter of (φ, ψ) for every residue.

— Global shape and packing —

The geometric summary reports three shape descriptors. Rg (radius of gyration) measures how spread out the Cα atoms are about their centre of mass; compact globular proteins have small Rg, elongated or unfolded ones large. Cα contacts (<8 Å, |i−j|>4) count long-range residue pairs in spatial proximity — high for tightly packed folds, near zero for rods or random coil. The bounding-box extents give the protein's footprint along x, y, z in Å.

SASA measures how much of the protein is reachable by solvent. It is computed by rolling a water-sized probe over the atomic surface and summing the exposed area (Å²). Per-residue SASA distinguishes core (buried, low SASA) from surface (exposed, high SASA) residues; total SASA is a whole-molecule size measure.

Plot images: a contact map (which residues are close in 3D, as an N×N binary image), a Ramachandran scatter (backbone torsion angles, revealing secondary-structure composition at a glance), and — for AlphaFold structures — a PAE heatmap (pairwise prediction confidence).

— Structural neighborhood —

A 3Di character summarizes, for each residue, the relative orientation of the Cα frame of its nearest spatial neighbor. Because it encodes fold topology rather than chemistry, 3Di alignments detect remote structural similarity that sequence alignment misses.

The Foldseek neighbor list gives the closest experimentally determined structures in the PDB, ranked by structural alignment. TM-score near 1 means near-identical fold; near 0.3 means only rough topology match. This is how one finds what a novel AlphaFold prediction most resembles in the solved-structure universe.

— Confidence and disorder —

For AlphaFold models, the B-factor field carries pLDDT — the model's own estimate of local accuracy on a 0–100 scale. Regions with pLDDT<50 should be treated as essentially unmodeled; they often correspond to intrinsically disordered segments.

Crystallographic B-factors measure how much each atom's electron density is smeared out, in Å². They rise in mobile loops and surface residues and fall in the buried interior. In AlphaFold models this column is repurposed to hold pLDDT instead.

Predicted Aligned Error (PAE) is an AlphaFold confidence matrix: entry (i, j) is the expected error in the position of residue j, in ångströms, when the prediction is superimposed on the true structure at residue i. Low PAE within a block of residues means that block is internally rigid and well-predicted; high PAE between two blocks means their relative placement is uncertain even if each block individually is confident.